Protein AF-A0A2M8P6P1-F1 (afdb_monomer_lite)

Foldseek 3Di:
DADLVVLVVQLVVLVVVVAADEDEAEEELDLPDDGHDLVCLVVSCVSNVPSPSYDHQYYDYDQNAPPNDPPSSVSSVVSVVSSVVVCVVVVDDHND

Radius of gyration: 14.32 Å; chains: 1; bounding box: 36×22×40 Å

pLDDT: mean 95.59, std 3.11, range [84.75, 98.44]

Organism: NCBI:txid2364210

Secondary structure (DSSP, 8-state):
---HHHHHHHHHHHHHTT--EEEEEEB-SS--SSSB-HHHHHHHHHHHTT-TTEEEEEEE---SSTTT-HHHHHHHHHHHHHHHHHHHHTT-----

InterPro domains:
  IPR000821 Alanine racemase [PR00992] (24-36)
  IPR000821 Alanine racemase [PR00992] (58-69)
  IPR000821 Alanine racemase [PTHR30511] (3-95)
  IPR001608 Alanine racemase, N-terminal [PF01168] (2-95)
  IPR029066 PLP-binding barrel [G3DSA:3.20.20.10] (1-96)
  IPR029066 PLP-binding barrel [SSF51419] (2-95)

Structure (mmCIF, N/CA/C/O backbone):
data_AF-A0A2M8P6P1-F1
#
_entry.id   A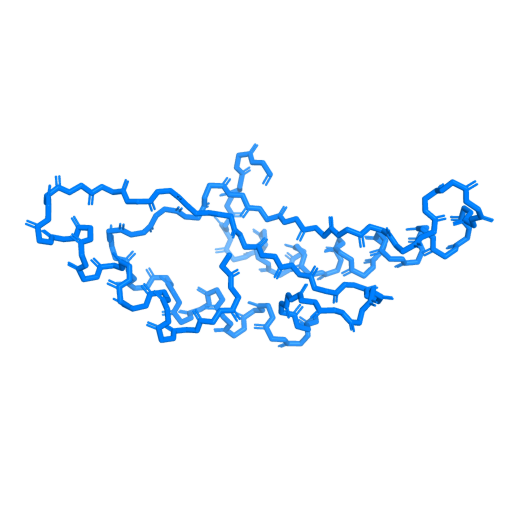F-A0A2M8P6P1-F1
#
loop_
_atom_site.group_PDB
_atom_site.id
_atom_site.type_symbol
_atom_site.label_atom_id
_atom_site.label_alt_id
_atom_site.label_comp_id
_atom_site.label_asym_id
_atom_site.label_entity_id
_atom_site.label_seq_id
_atom_site.pdbx_PDB_ins_code
_atom_site.Cartn_x
_atom_site.Cartn_y
_atom_site.Cartn_z
_atom_site.occupancy
_atom_site.B_iso_or_equiv
_atom_site.auth_seq_id
_atom_site.auth_comp_id
_atom_site.auth_asym_id
_atom_site.auth_atom_id
_atom_site.pdbx_PDB_model_num
ATOM 1 N N . LEU A 1 1 ? 1.145 -4.685 4.205 1.00 94.94 1 LEU A N 1
ATOM 2 C CA . LEU A 1 1 ? -0.137 -5.408 4.139 1.00 94.94 1 LEU A CA 1
ATOM 3 C C . LEU A 1 1 ? -0.452 -5.740 2.684 1.00 94.94 1 LEU A C 1
ATOM 5 O O . LEU A 1 1 ? -0.348 -4.859 1.842 1.00 94.94 1 LEU A O 1
ATOM 9 N N . TYR A 1 2 ? -0.751 -7.000 2.384 1.00 95.62 2 TYR A N 1
ATOM 10 C CA . TYR A 1 2 ? -1.129 -7.474 1.040 1.00 95.62 2 TYR A CA 1
ATOM 11 C C . TYR A 1 2 ? -2.010 -8.738 1.110 1.00 95.62 2 TYR A C 1
ATOM 13 O O . TYR A 1 2 ? -2.194 -9.428 0.118 1.00 95.62 2 TYR A O 1
ATOM 21 N N . ASP A 1 3 ? -2.541 -9.044 2.294 1.00 96.31 3 ASP A N 1
ATOM 22 C CA . ASP A 1 3 ? -3.352 -10.225 2.581 1.00 96.31 3 ASP A CA 1
ATOM 23 C C . ASP A 1 3 ? -4.607 -9.770 3.336 1.00 96.31 3 ASP A C 1
ATOM 25 O O . ASP A 1 3 ? -4.520 -8.948 4.257 1.00 96.31 3 ASP A O 1
ATOM 29 N N . LEU A 1 4 ? -5.780 -10.229 2.893 1.00 96.50 4 LEU A N 1
ATOM 30 C CA . LEU A 1 4 ? -7.061 -9.755 3.417 1.00 96.50 4 LEU A CA 1
ATOM 31 C C . LEU A 1 4 ? -7.392 -10.356 4.788 1.00 96.50 4 LEU A C 1
ATOM 33 O O . LEU A 1 4 ? -7.996 -9.673 5.618 1.00 96.50 4 LEU A O 1
ATOM 37 N N . ASP A 1 5 ? -6.997 -11.597 5.050 1.00 97.50 5 ASP A N 1
ATOM 38 C CA . ASP A 1 5 ? -7.256 -12.240 6.335 1.00 97.50 5 AS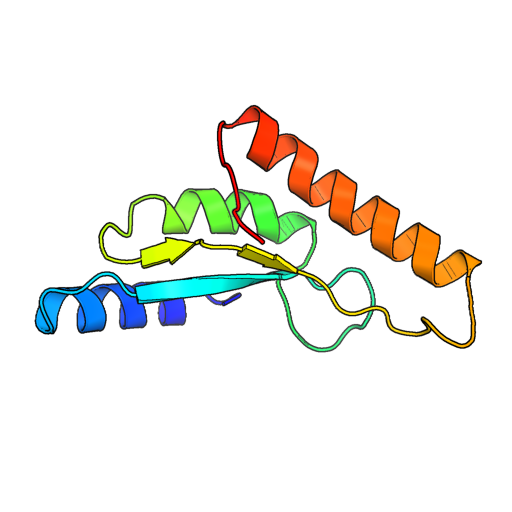P A CA 1
ATOM 39 C C . ASP A 1 5 ? -6.356 -11.649 7.418 1.00 97.50 5 ASP A C 1
ATOM 41 O O . ASP A 1 5 ? -6.825 -11.349 8.519 1.00 97.50 5 ASP A O 1
ATOM 45 N N . LEU A 1 6 ? -5.109 -11.322 7.071 1.00 96.88 6 LEU A N 1
ATOM 46 C CA . LEU A 1 6 ? -4.222 -10.546 7.928 1.00 96.88 6 LEU A CA 1
ATOM 47 C C . LEU A 1 6 ? -4.788 -9.146 8.204 1.00 96.88 6 LEU A C 1
ATOM 49 O O . LEU A 1 6 ? -4.777 -8.694 9.348 1.00 96.88 6 LEU A O 1
ATOM 53 N N . ALA A 1 7 ? -5.345 -8.476 7.188 1.00 97.94 7 ALA A N 1
ATOM 54 C CA . ALA A 1 7 ? -6.005 -7.180 7.365 1.00 97.94 7 ALA A CA 1
ATOM 55 C C . ALA A 1 7 ? -7.176 -7.279 8.358 1.00 97.94 7 ALA A C 1
ATOM 57 O O . ALA A 1 7 ? -7.306 -6.472 9.277 1.00 97.94 7 ALA A O 1
ATOM 58 N N . ARG A 1 8 ? -8.021 -8.304 8.221 1.00 98.19 8 ARG A N 1
ATOM 59 C CA . ARG A 1 8 ? -9.148 -8.541 9.134 1.00 98.19 8 ARG A CA 1
ATOM 60 C C . ARG A 1 8 ? -8.676 -8.844 10.554 1.00 98.19 8 ARG A C 1
ATOM 62 O O . ARG A 1 8 ? -9.245 -8.305 11.503 1.00 98.19 8 ARG A O 1
ATOM 69 N N . ALA A 1 9 ? -7.633 -9.660 10.702 1.00 98.19 9 ALA A N 1
ATOM 70 C CA . ALA A 1 9 ? -7.043 -9.978 11.996 1.00 98.19 9 ALA A CA 1
ATOM 71 C C . ALA A 1 9 ? -6.490 -8.721 12.684 1.00 98.19 9 ALA A C 1
ATOM 73 O O . ALA A 1 9 ? -6.793 -8.481 13.852 1.00 98.19 9 ALA A O 1
ATOM 74 N N . TYR A 1 10 ? -5.760 -7.879 11.951 1.00 98.06 10 TYR A N 1
ATOM 75 C CA . TYR A 1 10 ? -5.252 -6.611 12.468 1.00 98.06 10 TYR A CA 1
ATOM 76 C C . TYR A 1 10 ? -6.365 -5.645 12.859 1.00 98.06 10 TYR A C 1
ATOM 78 O O . TYR A 1 10 ? -6.313 -5.082 13.947 1.00 98.06 10 TYR A O 1
ATOM 86 N N . ASN A 1 11 ? -7.403 -5.496 12.030 1.00 98.38 11 ASN A N 1
ATOM 87 C CA . ASN A 1 11 ? -8.559 -4.668 12.371 1.00 98.38 11 ASN A CA 1
ATOM 88 C C . ASN A 1 11 ? -9.227 -5.134 13.673 1.00 98.38 11 ASN A C 1
ATOM 90 O O . ASN A 1 11 ? -9.620 -4.311 14.496 1.00 98.38 11 ASN A O 1
ATOM 94 N N . ARG A 1 12 ? -9.366 -6.453 13.862 1.00 98.44 12 ARG A N 1
ATOM 95 C CA . ARG A 1 12 ? -9.949 -7.025 15.080 1.00 98.44 12 ARG A CA 1
AT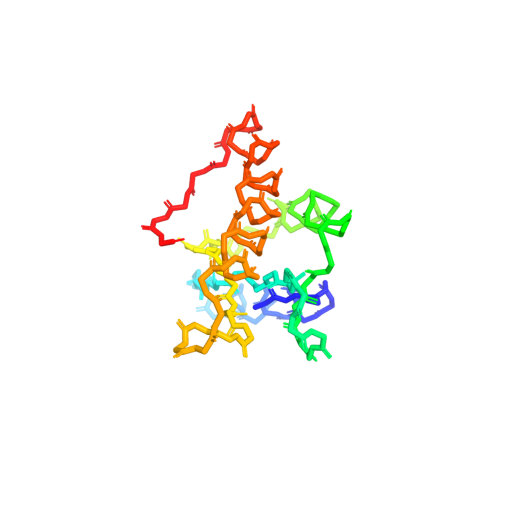OM 96 C C . ARG A 1 12 ? -9.102 -6.701 16.312 1.00 98.44 12 ARG A C 1
ATOM 98 O O . ARG A 1 12 ? -9.651 -6.198 17.283 1.00 98.44 12 ARG A O 1
ATOM 105 N N . ILE A 1 13 ? -7.792 -6.931 16.253 1.00 98.19 13 ILE A N 1
ATOM 106 C CA . ILE A 1 13 ? -6.882 -6.652 17.375 1.00 98.19 13 ILE A CA 1
ATOM 107 C C . ILE A 1 13 ? -6.844 -5.149 17.683 1.00 98.19 13 ILE A C 1
ATOM 109 O O . ILE A 1 13 ? -6.943 -4.755 18.839 1.00 98.19 13 ILE A O 1
ATOM 113 N N . ALA A 1 14 ? -6.767 -4.296 16.659 1.00 98.38 14 ALA A N 1
ATOM 114 C CA . ALA A 1 14 ? -6.788 -2.846 16.839 1.00 98.38 14 ALA A CA 1
ATOM 115 C C . ALA A 1 14 ? -8.094 -2.370 17.497 1.00 98.38 14 ALA A C 1
ATOM 117 O O . ALA A 1 14 ? -8.065 -1.510 18.372 1.00 98.38 14 ALA A O 1
ATOM 118 N N . ARG A 1 15 ? -9.231 -2.983 17.144 1.00 98.31 15 ARG A N 1
ATOM 119 C CA . ARG A 1 15 ? -10.513 -2.741 17.815 1.00 98.31 15 ARG A CA 1
ATOM 120 C C . ARG A 1 15 ? -10.503 -3.177 19.283 1.00 98.31 15 ARG A C 1
ATOM 122 O O . ARG A 1 15 ? -11.027 -2.451 20.116 1.00 98.31 15 ARG A O 1
ATOM 129 N N . GLU A 1 16 ? -9.950 -4.349 19.597 1.00 98.38 16 GLU A N 1
ATOM 130 C CA . GLU A 1 16 ? -9.849 -4.867 20.975 1.00 98.38 16 GLU A CA 1
ATOM 131 C C . GLU A 1 16 ? -8.973 -3.973 21.869 1.00 98.38 16 GLU A C 1
ATOM 133 O O . GLU A 1 16 ? -9.231 -3.856 23.063 1.00 98.38 16 GLU A O 1
ATOM 138 N N . LEU A 1 17 ? -7.973 -3.311 21.282 1.00 98.12 17 LEU A N 1
ATOM 139 C CA . LEU A 1 17 ? -7.061 -2.386 21.960 1.00 98.12 17 LEU A CA 1
ATOM 140 C C . LEU A 1 17 ? -7.520 -0.916 21.922 1.00 98.12 17 LEU A C 1
ATOM 142 O O . LEU A 1 17 ? -6.748 -0.044 22.312 1.00 98.12 17 LEU A O 1
ATOM 146 N N . ASP A 1 18 ? -8.730 -0.642 21.421 1.00 97.75 18 ASP A N 1
ATOM 147 C CA . ASP A 1 18 ? -9.283 0.707 21.219 1.00 97.75 18 ASP A CA 1
ATOM 148 C C . ASP A 1 18 ? -8.310 1.667 20.505 1.00 97.75 18 ASP A C 1
ATOM 150 O O . ASP A 1 18 ? -8.062 2.801 20.913 1.00 97.75 18 ASP A O 1
ATOM 154 N N . THR A 1 19 ? -7.698 1.180 19.423 1.00 98.06 19 THR A N 1
ATOM 155 C CA . THR A 1 19 ? -6.711 1.929 18.644 1.00 98.06 19 THR A CA 1
ATOM 156 C C . THR A 1 19 ? -6.974 1.854 17.138 1.00 98.06 19 THR A C 1
ATOM 158 O O . THR A 1 19 ? -7.807 1.081 16.648 1.00 98.06 19 THR A O 1
ATOM 161 N N . ILE A 1 20 ? -6.251 2.686 16.388 1.00 97.94 20 ILE A N 1
ATOM 162 C CA . ILE A 1 20 ? -6.199 2.661 14.926 1.00 97.94 20 ILE A CA 1
ATOM 163 C C . ILE A 1 20 ? -4.803 2.194 14.533 1.00 97.94 20 ILE A C 1
ATOM 165 O O . ILE A 1 20 ? -3.810 2.872 14.801 1.00 97.94 20 ILE A O 1
ATOM 169 N N . LEU A 1 21 ? -4.722 1.035 13.882 1.00 98.00 21 LEU A N 1
ATOM 170 C CA . LEU A 1 21 ? -3.454 0.536 13.373 1.00 98.00 21 LEU A CA 1
ATOM 171 C C . LEU A 1 21 ? -3.182 1.130 11.991 1.00 98.00 21 LEU A C 1
ATOM 173 O O . LEU A 1 21 ? -3.939 0.920 11.041 1.00 98.00 21 LEU A O 1
ATOM 177 N N . ARG A 1 22 ? -2.053 1.828 11.881 1.00 97.50 22 ARG A N 1
ATOM 178 C CA . ARG A 1 22 ? -1.542 2.344 10.612 1.00 97.50 22 ARG A CA 1
ATOM 179 C C . ARG A 1 22 ? -0.762 1.272 9.878 1.00 97.50 22 ARG A C 1
ATOM 181 O O . ARG A 1 22 ? 0.109 0.619 10.450 1.00 97.50 22 ARG A O 1
ATOM 188 N N . VAL A 1 23 ? -1.081 1.084 8.606 1.00 96.94 23 VAL A N 1
ATOM 189 C CA . VAL A 1 23 ? -0.467 0.058 7.765 1.00 96.94 23 VAL A CA 1
ATOM 190 C C . VAL A 1 23 ? -0.079 0.623 6.410 1.00 96.94 23 VAL A C 1
ATOM 192 O O . VAL A 1 23 ? -0.754 1.489 5.860 1.00 96.94 23 VAL A O 1
ATOM 195 N N . HIS A 1 24 ? 0.991 0.078 5.837 1.00 97.81 24 HIS A N 1
ATOM 196 C CA . HIS A 1 24 ? 1.348 0.324 4.442 1.00 97.81 24 HIS A CA 1
ATOM 197 C C . HIS A 1 24 ? 0.950 -0.865 3.575 1.00 97.81 24 HIS A C 1
ATOM 199 O O . HIS A 1 24 ? 1.181 -2.022 3.953 1.00 97.81 24 HIS A O 1
ATOM 205 N N . VAL A 1 25 ? 0.390 -0.601 2.399 1.00 97.88 25 VAL A N 1
ATOM 206 C CA . VAL A 1 25 ? 0.097 -1.629 1.396 1.00 97.88 25 VAL A CA 1
ATOM 207 C C . VAL A 1 25 ? 1.302 -1.816 0.486 1.00 97.88 25 VAL A C 1
ATOM 209 O O . VAL A 1 25 ? 1.886 -0.850 0.007 1.00 97.88 25 VAL A O 1
ATOM 212 N N . LYS A 1 26 ? 1.690 -3.072 0.259 1.00 97.88 26 LYS A N 1
ATOM 213 C CA . LYS A 1 26 ? 2.785 -3.390 -0.658 1.00 97.88 26 LYS A CA 1
ATOM 214 C C . LYS A 1 26 ? 2.218 -3.895 -1.976 1.00 97.88 26 LYS A C 1
ATOM 216 O O . LYS A 1 26 ? 1.418 -4.828 -1.963 1.00 97.88 26 LYS A O 1
ATOM 221 N N . VAL A 1 27 ? 2.682 -3.329 -3.081 1.00 98.00 27 VAL A N 1
ATOM 222 C CA . VAL A 1 27 ? 2.398 -3.782 -4.445 1.00 98.00 27 VAL A CA 1
ATOM 223 C C . VAL A 1 27 ? 3.654 -4.442 -5.004 1.00 98.00 27 VAL A C 1
ATOM 225 O O . VAL A 1 27 ? 4.761 -3.951 -4.786 1.00 98.00 27 VAL A O 1
ATOM 228 N N . ASP A 1 28 ? 3.493 -5.568 -5.687 1.00 97.44 28 ASP A N 1
ATOM 229 C CA . ASP A 1 28 ? 4.555 -6.176 -6.477 1.00 97.44 28 ASP A CA 1
ATOM 230 C C . ASP A 1 28 ? 4.430 -5.693 -7.923 1.00 97.44 28 ASP A C 1
ATOM 232 O O . ASP A 1 28 ? 3.492 -6.043 -8.635 1.00 97.44 28 ASP A O 1
ATOM 236 N N . THR A 1 29 ? 5.369 -4.852 -8.350 1.00 96.69 29 THR A N 1
ATOM 237 C CA . THR A 1 29 ? 5.401 -4.303 -9.712 1.00 96.69 29 THR A CA 1
ATOM 238 C C . THR A 1 29 ? 6.425 -5.003 -10.603 1.00 96.69 29 THR A C 1
ATOM 240 O O . THR A 1 29 ? 6.881 -4.423 -11.583 1.00 96.69 29 THR A O 1
ATOM 243 N N . GLY A 1 30 ? 6.833 -6.229 -10.255 1.00 92.19 30 GLY A N 1
ATOM 244 C CA . GLY A 1 30 ? 7.764 -7.041 -11.046 1.00 92.19 30 GLY A CA 1
ATOM 245 C C . GLY A 1 30 ? 9.036 -7.465 -10.306 1.00 92.19 30 GLY A C 1
ATOM 246 O O . GLY A 1 30 ? 10.014 -7.826 -10.955 1.00 92.19 30 GLY A O 1
ATOM 247 N N . LEU A 1 31 ? 9.057 -7.406 -8.969 1.00 90.44 31 LEU A N 1
ATOM 248 C CA . LEU A 1 31 ? 10.109 -8.054 -8.173 1.00 90.44 31 LEU A CA 1
ATOM 249 C C . LEU A 1 31 ? 9.828 -9.559 -8.022 1.00 90.44 31 LEU A C 1
ATOM 251 O O . LEU A 1 31 ? 10.767 -10.341 -7.906 1.00 90.44 31 LEU A O 1
ATOM 255 N N . GLY A 1 32 ? 8.551 -9.960 -8.014 1.00 88.62 32 GLY A N 1
ATOM 256 C CA . GLY A 1 32 ? 8.126 -11.361 -7.952 1.00 88.62 32 GLY A CA 1
ATOM 257 C C . GLY A 1 32 ? 8.366 -12.018 -6.591 1.00 88.62 32 GLY A C 1
ATOM 258 O O . GLY A 1 32 ? 8.700 -13.198 -6.526 1.00 88.62 32 GLY A O 1
ATOM 259 N N . ARG A 1 33 ? 8.249 -11.256 -5.496 1.00 86.75 33 ARG A N 1
ATOM 260 C CA . ARG A 1 33 ? 8.578 -11.733 -4.139 1.00 86.75 33 ARG A CA 1
ATOM 261 C C . ARG A 1 33 ? 7.415 -11.629 -3.167 1.00 86.75 33 ARG A C 1
ATOM 263 O O . ARG A 1 33 ? 7.060 -12.606 -2.523 1.00 86.75 33 ARG A O 1
ATOM 270 N N . MET A 1 34 ? 6.904 -10.417 -2.966 1.00 92.12 34 MET A N 1
ATOM 271 C CA . MET A 1 34 ? 5.871 -10.117 -1.970 1.00 92.12 34 MET A CA 1
ATOM 272 C C . MET A 1 34 ? 5.169 -8.821 -2.345 1.00 92.12 34 MET A C 1
ATOM 274 O O . MET A 1 34 ? 5.851 -7.816 -2.571 1.00 92.12 34 MET A O 1
ATOM 278 N N . GLY A 1 35 ? 3.846 -8.820 -2.237 1.00 96.62 35 GLY A N 1
ATOM 279 C CA . GLY A 1 35 ? 2.981 -7.680 -2.504 1.00 96.62 35 GLY A CA 1
ATOM 280 C C . GLY A 1 35 ? 1.739 -8.124 -3.268 1.00 96.62 35 GLY A C 1
ATOM 281 O O . GLY A 1 35 ? 1.665 -9.254 -3.740 1.00 96.62 35 GLY A O 1
ATOM 282 N N . LEU A 1 36 ? 0.767 -7.226 -3.373 1.00 98.00 36 LEU A N 1
ATOM 283 C CA . LEU A 1 36 ? -0.372 -7.404 -4.265 1.00 98.00 36 LEU A CA 1
ATOM 284 C C . LEU A 1 36 ? 0.106 -7.317 -5.711 1.00 98.00 36 LEU A C 1
ATOM 286 O O . LEU A 1 36 ? 0.839 -6.387 -6.049 1.00 98.00 36 LEU A O 1
ATOM 290 N N . LEU A 1 37 ? -0.362 -8.222 -6.562 1.00 97.81 37 LEU A N 1
ATOM 291 C CA . LEU A 1 37 ? -0.249 -8.035 -8.004 1.00 97.81 37 LEU A CA 1
ATOM 292 C C . LEU A 1 37 ? -1.082 -6.811 -8.433 1.00 97.81 37 LEU A C 1
ATOM 294 O O . LEU A 1 37 ? -2.074 -6.493 -7.763 1.00 97.81 37 LEU A O 1
ATOM 298 N N . PRO A 1 38 ? -0.723 -6.113 -9.527 1.00 97.31 38 PRO A N 1
ATOM 299 C CA . PRO A 1 38 ? -1.416 -4.899 -9.970 1.00 97.31 38 PRO A CA 1
ATOM 300 C C . PRO A 1 38 ? -2.944 -5.048 -10.057 1.00 97.31 38 PRO A C 1
ATOM 302 O O . PRO A 1 38 ? -3.698 -4.203 -9.571 1.00 97.31 38 PRO A O 1
ATOM 305 N N . GLU A 1 39 ? -3.416 -6.171 -10.591 1.00 97.12 39 GLU A N 1
ATOM 306 C CA . GLU A 1 39 ? -4.830 -6.513 -10.728 1.00 97.12 39 GLU A CA 1
ATOM 307 C C . GLU A 1 39 ? -5.547 -6.732 -9.383 1.00 97.12 39 GLU A C 1
ATOM 309 O O . GLU A 1 39 ? -6.765 -6.575 -9.292 1.00 97.12 39 GLU A O 1
ATOM 314 N N . GLN A 1 40 ? -4.804 -7.037 -8.316 1.00 97.88 40 GLN A N 1
ATOM 315 C CA . GLN A 1 40 ? -5.337 -7.258 -6.971 1.00 97.88 40 GLN A CA 1
ATOM 316 C C . GLN A 1 40 ? -5.455 -5.963 -6.160 1.00 97.88 40 GLN A C 1
ATOM 318 O O . GLN A 1 40 ? -6.215 -5.929 -5.191 1.00 97.88 40 GLN A O 1
ATOM 323 N N . VAL A 1 41 ? -4.760 -4.887 -6.550 1.00 97.81 41 VAL A N 1
ATOM 324 C CA . VAL A 1 41 ? -4.704 -3.630 -5.784 1.00 97.81 41 VAL A CA 1
ATOM 325 C C . VAL A 1 41 ? -6.100 -3.046 -5.568 1.00 97.81 41 VAL A C 1
ATOM 327 O O . VAL A 1 41 ? -6.537 -2.869 -4.431 1.00 97.81 41 VAL A O 1
ATOM 330 N N . THR A 1 42 ? -6.849 -2.788 -6.639 1.00 97.19 42 THR A N 1
ATOM 331 C CA . THR A 1 42 ? -8.184 -2.176 -6.516 1.00 97.19 42 THR A CA 1
ATOM 332 C C . THR A 1 42 ? -9.174 -3.064 -5.736 1.00 97.19 42 THR A C 1
ATOM 334 O O . THR A 1 42 ? -9.831 -2.551 -4.823 1.00 97.19 42 THR A O 1
ATOM 337 N N . PRO A 1 43 ? -9.294 -4.382 -6.015 1.00 97.12 43 PRO A N 1
ATOM 338 C CA . PRO A 1 43 ? -10.108 -5.293 -5.203 1.00 97.12 43 PRO A CA 1
ATOM 339 C C . PRO A 1 43 ? -9.725 -5.316 -3.718 1.00 97.12 43 PRO A C 1
ATOM 341 O O . PRO A 1 43 ? -10.605 -5.321 -2.849 1.00 97.12 43 PRO A O 1
ATOM 344 N N . PHE A 1 44 ? -8.426 -5.282 -3.416 1.00 97.75 44 PHE A N 1
ATOM 345 C CA . PHE A 1 44 ? -7.931 -5.258 -2.047 1.00 97.75 44 PHE A CA 1
ATOM 346 C C . PHE A 1 44 ? -8.390 -3.992 -1.318 1.00 97.75 44 PHE A C 1
ATOM 348 O O . PHE A 1 44 ? -9.037 -4.095 -0.276 1.00 97.75 44 PHE A O 1
ATOM 355 N N . PHE A 1 45 ? -8.158 -2.810 -1.902 1.00 96.88 45 PHE A N 1
ATOM 356 C CA . PHE A 1 45 ? -8.564 -1.523 -1.322 1.00 96.88 45 PHE A CA 1
ATOM 357 C C . PHE A 1 45 ? -10.079 -1.415 -1.103 1.00 96.88 45 PHE A C 1
ATOM 359 O O . PHE A 1 45 ? -10.525 -0.894 -0.080 1.00 96.88 45 PHE A O 1
ATOM 366 N N . ARG A 1 46 ? -10.889 -1.970 -2.014 1.00 95.31 46 ARG A N 1
ATOM 367 C CA . ARG A 1 46 ? -12.347 -2.067 -1.821 1.00 95.31 46 ARG A CA 1
ATOM 368 C C . ARG A 1 46 ? -12.713 -2.922 -0.609 1.00 95.31 46 ARG A C 1
ATOM 370 O O . ARG A 1 46 ? -13.618 -2.558 0.135 1.00 95.31 46 ARG A O 1
ATOM 377 N N . SER A 1 47 ? -12.006 -4.030 -0.404 1.00 95.56 47 SER A N 1
ATOM 378 C CA . SER A 1 47 ? -12.285 -4.980 0.678 1.00 95.56 47 SER A CA 1
ATOM 379 C C . SER A 1 47 ? -11.916 -4.422 2.054 1.00 95.56 47 SER A C 1
ATOM 381 O O . SER A 1 47 ? -12.646 -4.618 3.024 1.00 95.56 47 SER A O 1
ATOM 383 N N . VAL A 1 48 ? -10.803 -3.692 2.140 1.00 95.50 48 VAL A N 1
ATOM 384 C CA . VAL A 1 48 ? -10.303 -3.121 3.401 1.00 95.50 48 VAL A CA 1
ATOM 385 C C . VAL A 1 48 ? -10.957 -1.791 3.778 1.00 95.50 48 VAL A C 1
ATOM 387 O O . VAL A 1 48 ? -10.869 -1.392 4.933 1.00 95.50 48 VAL A O 1
ATOM 390 N N . ARG A 1 49 ? -11.688 -1.134 2.865 1.00 91.12 49 ARG A N 1
ATOM 391 C CA . ARG A 1 49 ? -12.396 0.136 3.131 1.00 91.12 49 ARG A CA 1
ATOM 392 C C . ARG A 1 49 ? -13.351 0.077 4.332 1.00 91.12 49 ARG A C 1
ATOM 394 O O . ARG A 1 49 ? -13.586 1.092 4.977 1.00 91.12 49 ARG A O 1
ATOM 401 N N . ASN A 1 50 ? -13.908 -1.096 4.632 1.00 92.25 50 ASN A N 1
ATOM 402 C CA . ASN A 1 50 ? -14.849 -1.281 5.743 1.00 92.25 50 ASN A CA 1
ATOM 403 C C . ASN A 1 50 ? -14.162 -1.583 7.091 1.00 92.25 50 ASN A C 1
ATOM 405 O O . ASN A 1 50 ? -14.845 -1.731 8.107 1.00 92.25 50 ASN A O 1
ATOM 409 N N . LEU A 1 51 ? -12.830 -1.687 7.120 1.00 96.75 51 LEU A N 1
ATOM 410 C CA . LEU A 1 51 ? -12.040 -1.987 8.314 1.00 96.75 51 LEU A CA 1
ATOM 411 C C . LEU A 1 51 ? -11.719 -0.688 9.066 1.00 96.75 51 LEU A C 1
ATOM 413 O O . LEU A 1 51 ? -10.710 -0.040 8.817 1.00 96.75 51 LEU A O 1
ATOM 417 N N . ARG A 1 52 ? -12.612 -0.292 9.981 1.00 96.56 52 ARG A N 1
ATOM 418 C CA . ARG A 1 52 ? -12.581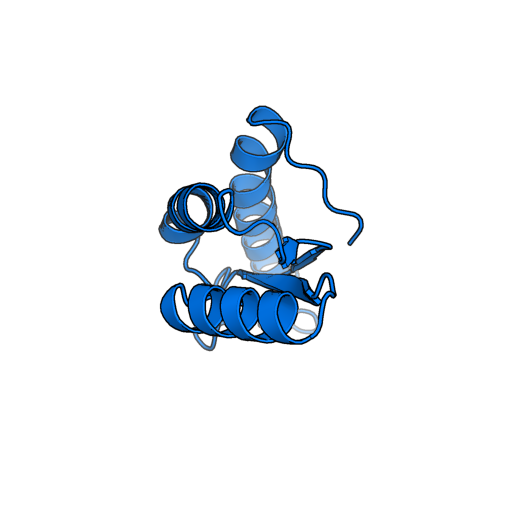 1.022 10.656 1.00 96.56 52 ARG A CA 1
ATOM 419 C C . ARG A 1 52 ? -11.391 1.252 11.590 1.00 96.56 52 ARG A C 1
ATOM 421 O O . ARG A 1 52 ? -11.094 2.399 11.894 1.00 96.56 52 ARG A O 1
ATOM 428 N N . ASN A 1 53 ? -10.742 0.189 12.054 1.00 98.25 53 ASN A N 1
ATOM 429 C CA . ASN A 1 53 ? -9.583 0.263 12.943 1.00 98.25 53 ASN A CA 1
ATOM 430 C C . ASN A 1 53 ? -8.260 0.085 12.182 1.00 98.25 53 ASN A C 1
ATOM 432 O O . ASN A 1 53 ? -7.212 -0.068 12.808 1.00 98.25 53 ASN A O 1
ATOM 436 N N . LEU A 1 54 ? -8.305 0.104 10.844 1.00 97.25 54 LEU A N 1
ATOM 437 C CA . LEU A 1 54 ? -7.130 0.171 9.987 1.00 97.25 54 LEU A CA 1
ATOM 438 C C . LEU A 1 54 ? -7.103 1.477 9.204 1.00 97.25 54 LEU A C 1
ATOM 440 O O . LEU A 1 54 ? -8.018 1.789 8.447 1.00 97.25 54 LEU A O 1
ATOM 444 N N . GLU A 1 55 ? -5.993 2.191 9.327 1.00 95.88 55 GLU A N 1
ATOM 445 C CA . GLU A 1 55 ? -5.667 3.339 8.493 1.00 95.88 55 GLU A CA 1
ATOM 446 C C . GLU A 1 55 ? -4.576 2.921 7.504 1.00 95.88 55 GLU A C 1
ATOM 448 O O . GLU A 1 55 ? -3.474 2.533 7.899 1.00 95.88 55 GLU A O 1
ATOM 453 N N . ILE A 1 56 ? -4.871 2.979 6.205 1.00 96.31 56 ILE A N 1
ATOM 454 C CA . ILE A 1 56 ? -3.847 2.755 5.180 1.00 96.31 56 ILE A CA 1
ATOM 455 C C . ILE A 1 56 ? -3.104 4.069 4.981 1.00 96.31 56 ILE A C 1
ATOM 457 O O . ILE A 1 56 ? -3.513 4.905 4.181 1.00 96.31 56 ILE A O 1
ATOM 461 N N . GLU A 1 57 ? -2.028 4.251 5.745 1.00 96.25 57 GLU A N 1
ATOM 462 C CA . GLU A 1 57 ? -1.237 5.485 5.738 1.00 96.25 57 GLU A CA 1
ATOM 463 C C . GLU A 1 57 ? -0.410 5.614 4.449 1.00 96.25 57 GLU A C 1
ATOM 465 O O . GLU A 1 57 ? -0.152 6.729 3.995 1.00 96.25 57 GLU A O 1
ATOM 470 N N . GLY A 1 58 ? -0.046 4.486 3.826 1.00 96.56 58 GLY A N 1
ATOM 471 C CA . GLY A 1 58 ? 0.795 4.503 2.634 1.00 96.56 58 GLY A CA 1
ATOM 472 C C . GLY A 1 58 ? 0.704 3.285 1.725 1.00 96.56 58 GLY A C 1
ATOM 473 O O . GLY A 1 58 ? 0.160 2.233 2.082 1.00 96.56 58 GLY A O 1
ATOM 474 N N . ILE A 1 59 ? 1.277 3.425 0.535 1.00 97.56 59 ILE A N 1
ATOM 475 C CA . ILE A 1 59 ? 1.376 2.373 -0.480 1.00 97.56 59 ILE A CA 1
ATOM 476 C C . ILE A 1 59 ? 2.760 2.414 -1.134 1.00 97.56 59 ILE A C 1
ATOM 478 O O . ILE A 1 59 ? 3.272 3.480 -1.444 1.00 97.56 59 ILE A O 1
ATOM 482 N N . TYR A 1 60 ? 3.393 1.258 -1.344 1.00 97.56 60 TYR A N 1
ATOM 483 C CA . TYR A 1 60 ? 4.754 1.216 -1.887 1.00 97.56 60 TYR A CA 1
ATOM 484 C C . TYR A 1 60 ? 5.038 -0.031 -2.729 1.00 97.56 60 TYR A C 1
ATOM 486 O O . TYR A 1 60 ? 4.353 -1.051 -2.624 1.00 97.56 60 TYR A O 1
ATOM 494 N N . THR A 1 61 ? 6.106 0.044 -3.524 1.00 97.19 61 THR A N 1
ATOM 495 C CA . THR A 1 61 ? 6.731 -1.084 -4.228 1.00 97.19 61 THR A CA 1
ATOM 496 C C . THR A 1 61 ? 8.240 -1.097 -3.959 1.00 97.19 61 THR A C 1
ATOM 498 O O . THR A 1 61 ? 8.785 -0.173 -3.357 1.00 97.19 61 THR A O 1
ATOM 501 N N . HIS A 1 62 ? 8.923 -2.160 -4.372 1.00 96.12 62 HIS A N 1
ATOM 502 C CA . HIS A 1 62 ? 10.377 -2.254 -4.334 1.00 96.12 62 HIS A CA 1
ATOM 503 C C . HIS A 1 62 ? 10.895 -2.546 -5.742 1.00 96.12 62 HIS A C 1
ATOM 505 O O . HIS A 1 62 ? 10.453 -3.507 -6.373 1.00 96.12 62 HIS A O 1
ATOM 511 N N . PHE A 1 63 ? 11.828 -1.730 -6.225 1.00 94.81 63 PHE A N 1
ATOM 512 C CA . PHE A 1 63 ? 12.420 -1.923 -7.544 1.00 94.81 63 PHE A CA 1
ATOM 513 C C . PHE A 1 63 ? 13.395 -3.099 -7.535 1.00 94.81 63 PHE A C 1
ATOM 515 O O . PHE A 1 63 ? 14.184 -3.252 -6.606 1.00 94.81 63 PHE A O 1
ATOM 522 N N . ALA A 1 64 ? 13.348 -3.934 -8.571 1.00 91.25 64 ALA A N 1
ATOM 523 C CA . ALA A 1 64 ? 14.197 -5.120 -8.660 1.00 91.25 64 ALA A CA 1
ATOM 524 C C . ALA A 1 64 ? 15.629 -4.802 -9.100 1.00 91.25 64 ALA A C 1
ATOM 526 O O . ALA A 1 64 ? 16.539 -5.597 -8.884 1.00 91.25 64 ALA A O 1
ATOM 527 N N . SER A 1 65 ? 15.832 -3.666 -9.767 1.00 88.62 65 SER A N 1
ATOM 528 C CA . SER A 1 65 ? 17.095 -3.332 -10.433 1.00 88.62 65 SER A CA 1
ATOM 529 C C . SER A 1 65 ? 17.359 -1.825 -10.423 1.00 88.62 65 SER A C 1
ATOM 531 O O . SER A 1 65 ? 17.775 -1.263 -11.434 1.00 88.62 65 SER A O 1
ATOM 533 N N . ALA A 1 66 ? 17.104 -1.170 -9.283 1.00 87.00 66 ALA A N 1
ATOM 534 C CA . ALA A 1 66 ? 17.268 0.281 -9.131 1.00 87.00 66 ALA A CA 1
ATOM 535 C C . ALA A 1 66 ? 18.672 0.770 -9.529 1.00 87.00 66 ALA A C 1
ATOM 537 O O . ALA A 1 66 ? 18.798 1.798 -10.189 1.00 87.00 66 ALA A O 1
ATOM 538 N N . ASP A 1 67 ? 19.702 -0.012 -9.197 1.00 87.56 67 ASP A N 1
ATOM 539 C CA . ASP A 1 67 ? 21.107 0.355 -9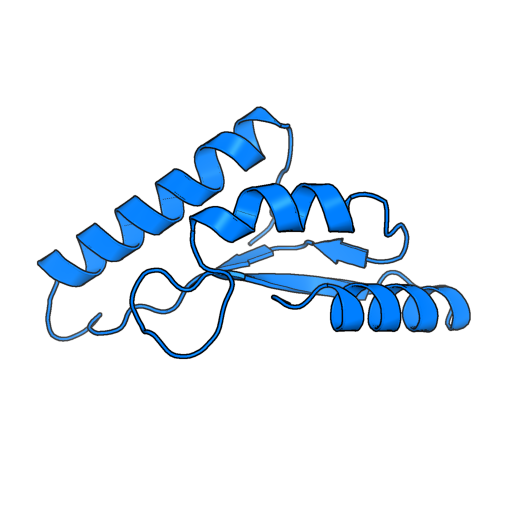.414 1.00 87.56 67 ASP A CA 1
ATOM 540 C C . ASP A 1 67 ? 21.694 -0.194 -10.725 1.00 87.56 67 ASP A C 1
ATOM 542 O O . ASP A 1 67 ? 22.836 0.104 -11.067 1.00 87.56 67 ASP A O 1
ATOM 546 N N . SER A 1 68 ? 20.941 -1.017 -11.464 1.00 88.38 68 SER A N 1
ATOM 547 C CA . SER A 1 68 ? 21.465 -1.772 -12.614 1.00 88.38 68 SER A CA 1
ATOM 548 C C . SER A 1 68 ? 20.650 -1.634 -13.899 1.00 88.38 68 SER A C 1
ATOM 550 O O . SER A 1 68 ? 21.186 -1.878 -14.978 1.00 88.38 68 SER A O 1
ATOM 552 N N . SER A 1 69 ? 19.380 -1.220 -13.829 1.00 93.88 69 SER A N 1
ATOM 553 C CA . SER A 1 69 ? 18.549 -0.982 -15.011 1.00 93.88 69 SER A CA 1
ATOM 554 C C . SER A 1 69 ? 17.555 0.154 -14.791 1.00 93.88 69 SER A C 1
ATOM 556 O O . SER A 1 69 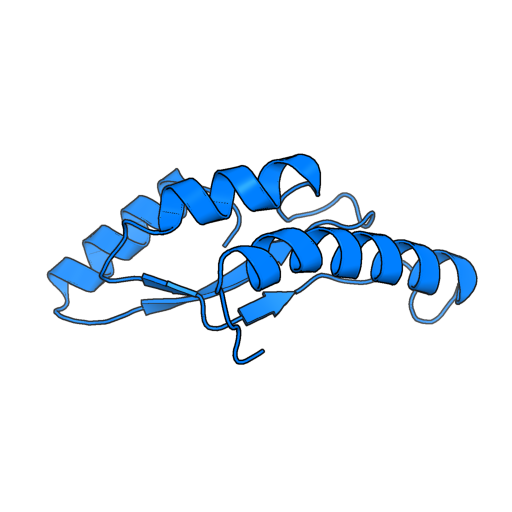? 16.495 0.001 -14.175 1.00 93.88 69 SER A O 1
ATOM 558 N N . THR A 1 70 ? 17.875 1.313 -15.368 1.00 94.12 70 THR A N 1
ATOM 559 C CA . THR A 1 70 ? 16.973 2.469 -15.387 1.00 94.12 70 THR A CA 1
ATOM 560 C C . THR A 1 70 ? 15.698 2.184 -16.181 1.00 94.12 70 THR A C 1
ATOM 562 O O . THR A 1 70 ? 14.627 2.634 -15.782 1.00 94.12 70 THR A O 1
ATOM 565 N N . GLU A 1 71 ? 15.788 1.440 -17.286 1.00 94.94 71 GLU A N 1
ATOM 566 C CA . GLU A 1 71 ? 14.630 1.097 -18.120 1.00 94.94 71 GLU A CA 1
ATOM 567 C C . GLU A 1 71 ? 13.627 0.238 -17.347 1.00 94.94 71 GLU A C 1
ATOM 569 O O . GLU A 1 71 ? 12.453 0.599 -17.249 1.00 94.94 71 GLU A O 1
ATOM 574 N N . TYR A 1 72 ? 14.097 -0.845 -16.718 1.00 93.94 72 TYR A N 1
ATOM 575 C CA . TYR A 1 72 ? 13.224 -1.721 -15.941 1.00 93.94 72 TYR A CA 1
ATOM 576 C C . TYR A 1 72 ? 12.619 -0.978 -14.749 1.00 93.94 72 TYR A C 1
ATOM 578 O O . TYR A 1 72 ? 11.415 -1.046 -14.519 1.00 93.94 72 TYR A O 1
ATOM 586 N N . THR A 1 73 ? 13.423 -0.175 -14.048 1.00 95.62 73 THR A N 1
ATOM 587 C CA . THR A 1 73 ? 12.944 0.664 -12.941 1.00 95.62 73 THR A CA 1
ATOM 588 C C . THR A 1 73 ? 11.833 1.624 -13.385 1.00 95.62 73 THR A C 1
ATOM 590 O O . THR A 1 73 ? 10.820 1.747 -12.696 1.00 95.62 73 THR A O 1
ATOM 593 N N . ARG A 1 74 ? 11.955 2.259 -14.561 1.00 95.81 74 ARG A N 1
ATOM 594 C CA . ARG A 1 74 ? 10.883 3.105 -15.120 1.00 95.81 74 ARG A CA 1
ATOM 595 C C . ARG A 1 74 ? 9.630 2.303 -15.458 1.00 95.81 74 ARG A C 1
ATOM 597 O O . ARG A 1 74 ? 8.533 2.775 -15.173 1.00 95.81 74 ARG A O 1
ATOM 604 N N . ALA A 1 75 ? 9.772 1.105 -16.022 1.00 96.06 75 ALA A N 1
ATOM 605 C CA . ALA A 1 75 ? 8.632 0.233 -16.295 1.00 96.06 75 ALA A CA 1
ATOM 606 C C . ALA A 1 75 ? 7.895 -0.146 -14.997 1.00 96.06 75 ALA A C 1
ATOM 608 O O . ALA A 1 75 ? 6.673 -0.021 -14.919 1.00 96.06 75 ALA A O 1
ATOM 609 N N . GLN A 1 76 ? 8.630 -0.510 -13.941 1.00 96.38 76 GLN A N 1
ATOM 610 C CA . GLN A 1 76 ? 8.053 -0.806 -12.628 1.00 96.38 76 GLN A CA 1
ATOM 611 C C . GLN A 1 76 ? 7.358 0.412 -12.002 1.00 96.38 76 GLN A C 1
ATOM 613 O O . GLN A 1 76 ? 6.301 0.260 -11.384 1.00 96.38 76 GLN A O 1
ATOM 618 N N . LEU A 1 77 ? 7.924 1.614 -12.163 1.00 96.94 77 LEU A N 1
ATOM 619 C CA . LEU A 1 77 ? 7.301 2.861 -11.715 1.00 96.94 77 LEU A CA 1
ATOM 620 C C . LEU A 1 77 ? 5.998 3.141 -12.475 1.00 96.94 77 LEU A C 1
ATOM 622 O O . LEU A 1 77 ? 4.999 3.491 -11.855 1.00 96.94 77 LEU A O 1
ATOM 626 N N . GLN A 1 78 ? 5.970 2.925 -13.793 1.00 97.94 78 GLN A N 1
ATOM 627 C CA . GLN A 1 78 ? 4.751 3.092 -14.586 1.00 97.94 78 GLN A CA 1
ATOM 628 C C . GLN A 1 78 ? 3.643 2.131 -14.133 1.00 97.94 78 GLN A C 1
ATOM 630 O O . GLN A 1 78 ? 2.490 2.539 -13.998 1.00 97.94 78 GLN A O 1
ATOM 635 N N . VAL A 1 79 ? 3.982 0.867 -13.857 1.00 97.81 79 VAL A N 1
ATOM 636 C CA . VAL A 1 79 ? 3.030 -0.106 -13.295 1.00 97.81 79 VAL A CA 1
ATOM 637 C C . VAL A 1 79 ? 2.503 0.375 -11.941 1.00 97.81 79 VAL A C 1
ATOM 639 O O . VAL A 1 79 ? 1.301 0.289 -11.686 1.00 97.81 79 VAL A O 1
ATOM 642 N N . PHE A 1 80 ? 3.375 0.919 -11.090 1.00 97.88 80 PHE A N 1
ATOM 643 C CA . PHE A 1 80 ? 2.981 1.457 -9.791 1.00 97.88 80 PHE A CA 1
ATOM 644 C C . PHE A 1 80 ? 2.011 2.642 -9.920 1.00 97.88 80 PHE A C 1
ATOM 646 O O . PHE A 1 80 ? 0.941 2.620 -9.314 1.00 97.88 80 PHE A O 1
ATOM 653 N N . GLU A 1 81 ? 2.315 3.633 -10.762 1.00 97.25 81 GLU A N 1
ATOM 654 C CA . GLU A 1 81 ? 1.430 4.784 -11.005 1.00 97.25 81 GLU A CA 1
ATOM 655 C C . GLU A 1 81 ? 0.073 4.360 -11.587 1.00 97.25 81 GLU A C 1
ATOM 657 O O . GLU A 1 81 ? -0.972 4.875 -11.178 1.00 97.25 81 GLU A O 1
ATOM 662 N N . ASN A 1 82 ? 0.056 3.354 -12.468 1.00 97.94 82 ASN A N 1
ATOM 663 C CA . ASN A 1 82 ? -1.185 2.786 -12.999 1.00 97.94 82 ASN A CA 1
ATOM 664 C C . ASN A 1 82 ? -2.052 2.148 -11.898 1.00 97.94 82 ASN A C 1
ATOM 666 O O . ASN A 1 82 ? -3.278 2.192 -11.986 1.00 97.94 82 ASN A O 1
ATOM 670 N N . CYS A 1 83 ? -1.441 1.596 -10.844 1.00 97.50 83 CYS A N 1
ATOM 671 C CA . CYS A 1 83 ? -2.168 1.098 -9.674 1.00 97.50 83 CYS A CA 1
ATOM 672 C C . CYS A 1 83 ? -2.749 2.240 -8.825 1.00 97.50 83 CYS A C 1
ATOM 674 O O . CYS A 1 83 ? -3.827 2.085 -8.251 1.00 97.50 83 CYS A O 1
ATOM 676 N N . LEU A 1 84 ? -2.064 3.387 -8.745 1.00 96.69 84 LEU A N 1
ATOM 677 C CA . LEU A 1 84 ? -2.503 4.548 -7.962 1.00 96.69 84 LEU A CA 1
ATOM 678 C C . LEU A 1 84 ? -3.654 5.312 -8.615 1.00 96.69 84 LEU A C 1
ATOM 680 O O . LEU A 1 84 ? -4.527 5.814 -7.906 1.00 96.69 84 LEU A O 1
ATOM 684 N N . ALA A 1 85 ? -3.675 5.402 -9.946 1.00 96.75 85 ALA A N 1
ATOM 685 C CA . ALA A 1 85 ? -4.683 6.150 -10.696 1.00 96.75 85 ALA A CA 1
ATOM 686 C C . ALA A 1 85 ? -6.143 5.828 -10.291 1.00 96.75 85 ALA A C 1
ATOM 688 O O . ALA A 1 85 ? -6.863 6.760 -9.916 1.00 96.75 85 ALA A O 1
ATOM 689 N N . PRO A 1 86 ? -6.606 4.559 -10.274 1.00 96.69 86 PRO A N 1
ATOM 690 C CA . PRO A 1 86 ? -7.973 4.238 -9.860 1.00 96.69 86 PRO A CA 1
ATOM 691 C C . PRO A 1 86 ? -8.230 4.491 -8.368 1.00 96.69 86 PRO A C 1
ATOM 693 O O . PRO A 1 86 ? -9.356 4.819 -7.996 1.00 96.69 86 PRO A O 1
ATOM 696 N N . LEU A 1 87 ? -7.213 4.373 -7.507 1.00 95.94 87 LEU A N 1
ATOM 697 C CA . LEU A 1 87 ? -7.352 4.651 -6.073 1.00 95.94 87 LEU A CA 1
ATOM 698 C C . LEU A 1 87 ? -7.560 6.150 -5.827 1.00 95.94 87 LEU A C 1
ATOM 700 O O . LEU A 1 87 ? -8.493 6.533 -5.121 1.00 95.94 87 LEU A O 1
ATOM 704 N N . ARG A 1 88 ? -6.752 6.996 -6.480 1.00 94.81 88 ARG A N 1
ATOM 705 C CA . ARG A 1 88 ? -6.888 8.460 -6.447 1.00 94.81 88 ARG A CA 1
ATOM 706 C C . ARG A 1 88 ? -8.245 8.901 -7.002 1.00 94.81 88 ARG A C 1
ATOM 708 O O . ARG A 1 88 ? -8.918 9.717 -6.381 1.00 94.81 88 ARG A O 1
ATOM 715 N N . ALA A 1 89 ? -8.691 8.311 -8.116 1.00 95.19 89 ALA A N 1
ATOM 716 C CA . ALA A 1 89 ? -10.011 8.581 -8.695 1.00 95.19 89 ALA A CA 1
ATOM 717 C C . ALA A 1 89 ? -11.173 8.171 -7.768 1.00 95.19 89 ALA A C 1
ATOM 719 O O . ALA A 1 89 ? -12.232 8.793 -7.791 1.00 95.19 89 ALA A O 1
ATOM 720 N N . ALA A 1 90 ? -10.972 7.159 -6.918 1.00 93.62 90 ALA A N 1
ATOM 721 C CA . ALA A 1 90 ? -11.919 6.758 -5.878 1.00 93.62 90 ALA A CA 1
ATOM 722 C C . ALA A 1 90 ? -11.849 7.627 -4.602 1.00 93.62 90 ALA A C 1
ATOM 724 O O . ALA A 1 90 ? -12.547 7.332 -3.630 1.00 93.62 90 ALA A O 1
ATOM 725 N N . GLY A 1 91 ? -11.018 8.676 -4.590 1.00 93.19 91 GLY A N 1
ATOM 726 C CA . GLY A 1 91 ? -10.858 9.606 -3.471 1.00 93.19 91 GLY A CA 1
ATOM 727 C C . GLY A 1 91 ? -9.923 9.119 -2.361 1.00 93.19 91 GLY A C 1
ATOM 728 O O . GLY A 1 91 ? -9.903 9.721 -1.290 1.00 93.19 91 GLY A O 1
ATOM 729 N N . LEU A 1 92 ? -9.159 8.042 -2.579 1.00 91.44 92 LEU A N 1
ATOM 730 C CA . LEU A 1 92 ? -8.157 7.586 -1.614 1.00 91.44 92 LEU A CA 1
ATOM 731 C C . LEU A 1 92 ? -6.926 8.493 -1.677 1.00 91.44 92 LEU A C 1
ATOM 733 O O . LEU A 1 92 ? -6.376 8.747 -2.751 1.00 91.44 92 LEU A O 1
ATOM 737 N N . GLN A 1 93 ? -6.489 8.947 -0.507 1.00 89.94 93 GLN A N 1
ATOM 738 C CA . GLN A 1 93 ? -5.268 9.719 -0.328 1.00 89.94 93 GLN A CA 1
ATOM 739 C C . GLN A 1 93 ? -4.342 8.962 0.618 1.00 89.94 93 GLN A C 1
ATOM 741 O O . GLN A 1 93 ? -4.785 8.432 1.634 1.00 89.94 93 GLN A O 1
ATOM 746 N N . PHE A 1 94 ? -3.065 8.919 0.260 1.00 90.56 94 PHE A N 1
ATOM 747 C CA . PHE A 1 94 ? -2.011 8.290 1.044 1.00 90.56 94 PHE A CA 1
ATOM 748 C C . PHE A 1 94 ? -1.035 9.368 1.482 1.00 90.56 94 PHE A C 1
ATOM 750 O O . PHE A 1 94 ? -0.751 10.295 0.721 1.00 90.56 94 PHE A O 1
ATOM 757 N N . LYS A 1 95 ? -0.539 9.253 2.709 1.00 91.38 95 LYS A N 1
ATOM 758 C CA . LYS A 1 95 ? 0.489 10.151 3.227 1.00 91.38 95 LYS A CA 1
ATOM 759 C C . LYS A 1 95 ? 1.875 9.773 2.704 1.00 91.38 95 LYS A C 1
ATOM 761 O O . LYS A 1 95 ? 2.695 10.668 2.511 1.00 91.38 95 LYS A O 1
ATOM 766 N N . TYR A 1 96 ? 2.111 8.477 2.484 1.00 84.75 96 TYR A N 1
ATOM 767 C CA . TYR A 1 96 ? 3.366 7.921 1.976 1.00 84.75 96 TYR A CA 1
ATOM 768 C C . TYR A 1 96 ? 3.163 7.055 0.733 1.00 84.75 96 TYR A C 1
ATOM 770 O O . TYR A 1 96 ? 2.148 6.318 0.669 1.00 84.75 96 TYR A O 1
#

Sequence (96 aa):
LYDLDLARAYNRIARELDTILRVHVKVDTGLGRMGLLPEQVTPFFRSVRNLRNLEIEGIYTHFASADSSTEYTRAQLQVFENCLAPLRAAGLQFKY